Protein AF-A0A2V8SPZ2-F1 (afdb_monomer_lite)

Structure (mmCIF, N/CA/C/O backbone):
data_AF-A0A2V8SPZ2-F1
#
_entry.id   AF-A0A2V8SPZ2-F1
#
loop_
_atom_site.group_PDB
_atom_site.id
_atom_site.type_symbol
_atom_site.label_atom_id
_atom_site.label_alt_id
_atom_site.label_comp_id
_atom_site.label_asym_id
_atom_site.label_entity_id
_atom_site.label_seq_id
_atom_site.pdbx_PDB_ins_code
_atom_site.Cartn_x
_atom_site.Cartn_y
_atom_site.Cartn_z
_atom_site.occupancy
_atom_site.B_iso_or_equiv
_atom_site.auth_seq_id
_atom_site.auth_comp_id
_atom_site.auth_asym_id
_atom_site.auth_atom_id
_atom_site.pdbx_PDB_model_num
ATOM 1 N N . MET A 1 1 ? 10.319 -11.225 -5.811 1.00 82.44 1 MET A N 1
ATOM 2 C CA . MET A 1 1 ? 9.976 -11.449 -7.228 1.00 82.44 1 MET A CA 1
ATOM 3 C C . MET A 1 1 ? 10.419 -12.858 -7.554 1.00 82.44 1 MET A C 1
ATOM 5 O O . MET A 1 1 ? 11.524 -13.217 -7.164 1.00 82.44 1 MET A O 1
ATOM 9 N N . THR A 1 2 ? 9.538 -13.655 -8.138 1.00 93.31 2 THR A N 1
ATOM 10 C CA . THR A 1 2 ? 9.779 -15.057 -8.504 1.00 93.31 2 THR A CA 1
ATOM 11 C C . THR A 1 2 ? 9.330 -15.258 -9.951 1.00 93.31 2 THR A C 1
ATOM 13 O O . THR A 1 2 ? 8.903 -14.306 -10.603 1.00 93.31 2 THR A O 1
ATOM 16 N N . GLN A 1 3 ? 9.456 -16.469 -10.478 1.00 93.94 3 GLN A N 1
ATOM 17 C CA . GLN A 1 3 ? 9.028 -16.804 -11.832 1.00 93.94 3 GLN A CA 1
ATOM 18 C C . GLN A 1 3 ? 8.158 -18.058 -11.798 1.00 93.94 3 GLN A C 1
ATOM 20 O O . GLN A 1 3 ? 8.414 -18.954 -10.990 1.00 93.94 3 GLN A O 1
ATOM 25 N N . LEU A 1 4 ? 7.134 -18.093 -12.645 1.00 91.19 4 LEU A N 1
ATOM 26 C CA . LEU A 1 4 ? 6.307 -19.270 -12.890 1.00 91.19 4 LEU A CA 1
ATOM 27 C C . LEU A 1 4 ? 6.708 -19.890 -14.224 1.00 91.19 4 LEU A C 1
ATOM 29 O O . LEU A 1 4 ? 6.940 -19.173 -15.197 1.00 91.19 4 LEU A O 1
ATOM 33 N N . PHE A 1 5 ? 6.793 -21.216 -14.238 1.00 93.56 5 PHE A N 1
ATOM 34 C CA . PHE A 1 5 ? 7.070 -22.005 -15.429 1.00 93.56 5 PHE A CA 1
ATOM 35 C C . PHE A 1 5 ? 5.783 -22.682 -15.869 1.00 93.56 5 PHE A C 1
ATOM 37 O O . PHE A 1 5 ? 5.212 -23.476 -15.119 1.00 93.56 5 PHE A O 1
ATOM 44 N N . SER A 1 6 ? 5.337 -22.358 -17.072 1.00 91.81 6 SER A N 1
ATOM 45 C CA . SER A 1 6 ? 4.198 -23.018 -17.692 1.00 91.81 6 SER A CA 1
ATOM 46 C C . SER A 1 6 ? 4.618 -24.374 -18.292 1.00 91.81 6 SER A C 1
ATOM 48 O O . SER A 1 6 ? 5.802 -24.582 -18.576 1.00 91.81 6 SER A O 1
ATOM 50 N N . PRO A 1 7 ? 3.680 -25.322 -18.494 1.00 90.50 7 PRO A N 1
ATOM 51 C CA . PRO A 1 7 ? 3.985 -26.655 -19.033 1.00 90.50 7 PRO A CA 1
ATOM 52 C C . PRO A 1 7 ? 4.606 -26.656 -20.439 1.00 90.50 7 PRO A C 1
ATOM 54 O O . PRO A 1 7 ? 5.289 -27.602 -20.816 1.00 90.50 7 PRO A O 1
ATOM 57 N N . ASP A 1 8 ? 4.377 -25.595 -21.208 1.00 92.00 8 ASP A N 1
ATOM 58 C CA . ASP A 1 8 ? 4.945 -25.323 -22.532 1.00 92.00 8 ASP A CA 1
ATOM 59 C C . ASP A 1 8 ? 6.379 -24.754 -22.474 1.00 92.00 8 ASP A C 1
ATOM 61 O O . ASP A 1 8 ? 6.989 -24.501 -23.511 1.00 92.00 8 ASP A O 1
ATOM 65 N N . GLY A 1 9 ? 6.933 -24.556 -21.273 1.00 90.75 9 GLY A N 1
ATOM 66 C CA . GLY A 1 9 ? 8.262 -23.987 -21.049 1.00 90.75 9 GLY A CA 1
ATOM 67 C C . GLY A 1 9 ? 8.292 -22.457 -20.979 1.00 90.75 9 GLY A C 1
ATOM 68 O O . GLY A 1 9 ? 9.366 -21.881 -20.792 1.00 90.75 9 GLY A O 1
ATOM 69 N N . THR A 1 10 ? 7.143 -21.782 -21.086 1.00 94.00 10 THR A N 1
ATOM 70 C CA . THR A 1 10 ? 7.062 -20.319 -20.992 1.00 94.00 10 THR A CA 1
ATOM 71 C C . THR A 1 10 ? 7.360 -19.836 -19.565 1.00 94.00 10 THR A C 1
ATOM 73 O O . THR A 1 10 ? 6.827 -20.369 -18.590 1.00 94.00 10 THR A O 1
ATOM 76 N N . VAL A 1 11 ? 8.196 -18.797 -19.427 1.00 94.12 11 VAL A N 1
ATOM 77 C CA . VAL A 1 11 ? 8.578 -18.211 -18.128 1.00 94.12 11 VAL A CA 1
ATOM 78 C C . VAL A 1 11 ? 7.863 -16.882 -17.909 1.00 94.12 11 VAL A C 1
ATOM 80 O O . VAL A 1 11 ? 8.084 -15.928 -18.654 1.00 94.12 11 VAL A O 1
ATOM 83 N N . THR A 1 12 ? 7.063 -16.790 -16.844 1.00 92.88 12 THR A N 1
ATOM 84 C CA . THR A 1 12 ? 6.343 -15.559 -16.479 1.00 92.88 12 THR A CA 1
ATOM 85 C C . THR A 1 12 ? 6.895 -14.971 -15.176 1.00 92.88 12 THR A C 1
ATOM 87 O O . THR A 1 12 ? 6.846 -15.642 -14.139 1.00 92.88 12 THR A O 1
ATOM 90 N N . PRO A 1 13 ? 7.418 -13.728 -15.170 1.00 93.56 13 PRO A N 1
ATOM 91 C CA . PRO A 1 13 ? 7.864 -13.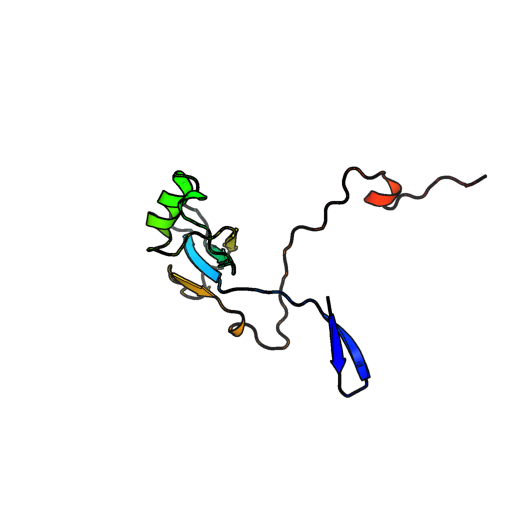073 -13.945 1.00 93.56 13 PRO A CA 1
ATOM 92 C C . PRO A 1 13 ? 6.659 -12.663 -13.094 1.00 93.56 13 PRO A C 1
ATOM 94 O O . PRO A 1 13 ? 5.752 -11.981 -13.566 1.00 93.56 13 PRO A O 1
ATOM 97 N N . VAL A 1 14 ? 6.670 -13.034 -11.815 1.00 93.75 14 VAL A N 1
ATOM 98 C CA . VAL A 1 14 ? 5.575 -12.751 -10.882 1.00 93.75 14 VAL A CA 1
ATOM 99 C C . VAL A 1 14 ? 6.067 -12.104 -9.591 1.00 93.75 14 VAL A C 1
ATOM 101 O O . VAL A 1 14 ? 7.211 -12.259 -9.144 1.00 93.75 14 VAL A O 1
ATOM 104 N N . THR A 1 15 ? 5.174 -11.353 -8.952 1.00 93.88 15 THR A N 1
ATOM 105 C CA . THR A 1 15 ? 5.416 -10.764 -7.635 1.00 93.88 15 THR A CA 1
ATOM 106 C C . THR A 1 15 ? 4.456 -11.374 -6.631 1.00 93.88 15 THR A C 1
ATOM 108 O O . THR A 1 15 ? 3.249 -11.219 -6.754 1.00 93.88 15 THR A O 1
ATOM 111 N N . VAL A 1 16 ? 5.001 -12.037 -5.611 1.00 91.44 16 VAL A N 1
ATOM 112 C CA . VAL A 1 16 ? 4.213 -12.533 -4.480 1.00 91.44 16 VAL A CA 1
ATOM 113 C C . VAL A 1 16 ? 3.845 -11.349 -3.592 1.00 91.44 16 VAL A C 1
ATOM 115 O O . VAL A 1 16 ? 4.725 -10.709 -3.008 1.00 91.44 16 VAL A O 1
ATOM 118 N N . ILE A 1 17 ? 2.551 -11.056 -3.503 1.00 90.25 17 ILE A N 1
ATOM 119 C CA . ILE A 1 17 ? 2.003 -10.015 -2.636 1.00 90.25 17 ILE A CA 1
ATOM 120 C C . ILE A 1 17 ? 1.325 -10.700 -1.456 1.00 90.25 17 ILE A C 1
ATOM 122 O O . ILE A 1 17 ? 0.384 -11.469 -1.623 1.00 90.25 17 ILE A O 1
ATOM 126 N N . LYS A 1 18 ? 1.788 -10.396 -0.244 1.00 88.00 18 LYS A N 1
ATOM 127 C CA . LYS A 1 18 ? 1.086 -10.797 0.972 1.00 88.00 18 LYS A CA 1
ATOM 128 C C . LYS A 1 18 ? -0.015 -9.781 1.267 1.00 88.00 18 LYS A C 1
ATOM 130 O O . LYS A 1 18 ? 0.271 -8.693 1.764 1.00 88.00 18 LYS A O 1
ATOM 135 N N . ALA A 1 19 ? -1.254 -10.144 0.960 1.00 82.88 19 ALA A N 1
ATOM 136 C CA . ALA A 1 19 ? -2.431 -9.314 1.178 1.00 82.88 19 ALA A CA 1
ATOM 137 C C . ALA A 1 19 ? -3.356 -9.958 2.222 1.00 82.88 19 ALA A C 1
ATOM 139 O O . ALA A 1 19 ? -4.303 -10.653 1.885 1.00 82.88 19 ALA A O 1
ATOM 140 N N . GLY A 1 20 ? -3.083 -9.722 3.505 1.00 72.75 20 GLY A N 1
ATOM 141 C CA . GLY A 1 20 ? -4.063 -9.970 4.562 1.00 72.75 20 GLY A CA 1
ATOM 142 C C . GLY A 1 20 ? -3.661 -10.955 5.667 1.00 72.75 20 GLY A C 1
ATOM 143 O O . GLY A 1 20 ? -2.559 -11.515 5.639 1.00 72.75 20 GLY A O 1
ATOM 144 N N . PRO A 1 21 ? -4.557 -11.121 6.665 1.00 86.75 21 PRO A N 1
ATOM 145 C CA . PRO A 1 21 ? -5.959 -10.671 6.638 1.00 86.75 21 PRO A CA 1
ATOM 146 C C . PRO A 1 21 ? -6.131 -9.144 6.770 1.00 86.75 21 PRO A C 1
ATOM 148 O O . PRO A 1 21 ? -5.431 -8.494 7.544 1.00 86.75 21 PRO A O 1
ATOM 151 N N . CYS A 1 22 ? -7.058 -8.559 6.006 1.00 89.44 22 CYS A N 1
ATOM 152 C CA . CYS A 1 22 ? -7.425 -7.142 6.104 1.00 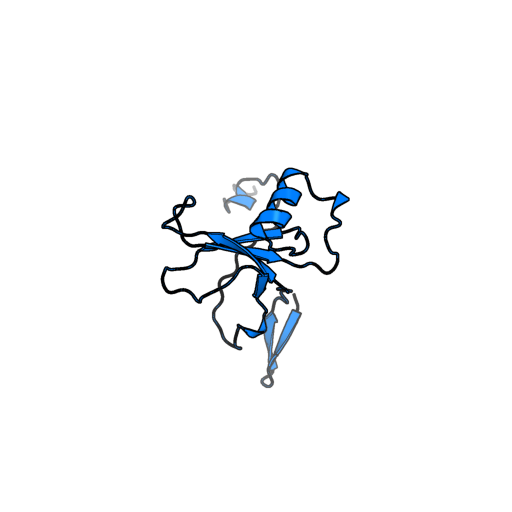89.44 22 CYS A CA 1
ATOM 153 C C . CYS A 1 22 ? -8.766 -7.020 6.834 1.00 89.44 22 CYS A C 1
ATOM 155 O O . CYS A 1 22 ? -9.704 -7.717 6.479 1.00 89.44 22 CYS A O 1
ATOM 157 N N . VAL A 1 23 ? -8.880 -6.159 7.843 1.00 89.31 23 VAL A N 1
ATOM 158 C CA . VAL A 1 23 ? -10.119 -5.987 8.624 1.00 89.31 23 VAL A CA 1
ATOM 159 C C . VAL A 1 23 ? -10.737 -4.630 8.338 1.00 89.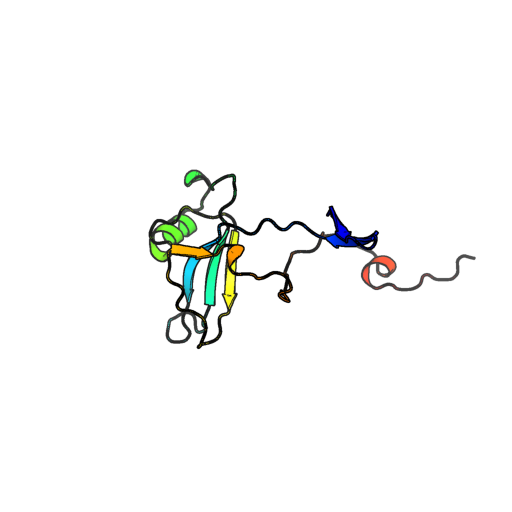31 23 VAL A C 1
ATOM 161 O O . VAL A 1 23 ? -10.026 -3.630 8.240 1.00 89.31 23 VAL A O 1
ATOM 164 N N . VAL A 1 24 ? -12.057 -4.577 8.234 1.00 89.31 24 VAL A N 1
ATOM 165 C CA . VAL A 1 24 ? -12.798 -3.329 8.060 1.00 89.31 24 VAL A CA 1
ATOM 166 C C . VAL A 1 24 ? -12.874 -2.588 9.389 1.00 89.31 24 VAL A C 1
ATOM 168 O O . VAL A 1 24 ? -13.500 -3.051 10.338 1.00 89.31 24 VAL A O 1
ATOM 171 N N . VAL A 1 25 ? -12.233 -1.424 9.459 1.00 89.06 25 VAL A N 1
ATOM 172 C CA . VAL A 1 25 ? -12.141 -0.610 10.682 1.00 89.06 25 VAL A CA 1
ATOM 173 C C . VAL A 1 25 ? -13.234 0.447 10.736 1.00 89.06 25 VAL A C 1
ATOM 175 O O . VAL A 1 25 ? -13.714 0.776 11.811 1.00 89.06 25 VAL A O 1
ATOM 178 N N . GLN A 1 26 ? -13.625 1.010 9.596 1.00 87.94 26 GLN A N 1
ATOM 179 C CA . GLN A 1 26 ? -14.665 2.032 9.538 1.00 87.94 26 GLN A CA 1
ATOM 180 C C . GLN A 1 26 ? -15.332 2.020 8.165 1.00 87.94 26 GLN A C 1
ATOM 182 O O . GLN A 1 26 ? -14.659 1.875 7.145 1.00 87.94 26 GLN A O 1
ATOM 187 N N . LYS A 1 27 ? -16.645 2.252 8.141 1.00 87.69 27 LYS A N 1
ATOM 188 C CA . LYS A 1 27 ? -17.400 2.579 6.930 1.00 87.69 27 LYS A CA 1
ATOM 189 C C . LYS A 1 27 ? -17.700 4.077 6.908 1.00 87.69 27 LYS A C 1
ATOM 191 O O . LYS A 1 27 ? -18.130 4.633 7.918 1.00 87.69 27 LYS A O 1
ATOM 196 N N . LYS A 1 28 ? -17.446 4.718 5.773 1.00 86.88 28 LYS A N 1
ATOM 197 C CA . LYS A 1 28 ? -17.805 6.110 5.488 1.00 86.88 28 LYS A CA 1
ATOM 198 C C . LYS A 1 28 ? -18.984 6.131 4.533 1.00 86.88 28 LYS A C 1
ATOM 200 O O . LYS A 1 28 ? -19.082 5.260 3.670 1.00 86.88 28 LYS A O 1
ATOM 205 N N . SER A 1 29 ? -19.863 7.109 4.719 1.00 85.62 29 SER A N 1
ATOM 206 C CA . SER A 1 29 ? -21.066 7.267 3.907 1.00 85.62 29 SER A CA 1
ATOM 207 C C . SER A 1 29 ? -21.190 8.683 3.360 1.00 85.62 29 SER A C 1
ATOM 209 O O . SER A 1 29 ? -20.960 9.660 4.083 1.00 85.62 29 SER A O 1
ATOM 211 N N . ALA A 1 30 ? -21.635 8.784 2.107 1.00 81.81 30 ALA A N 1
ATOM 212 C CA . ALA A 1 30 ? -21.921 10.042 1.429 1.00 81.81 30 ALA A CA 1
ATOM 213 C C . ALA A 1 30 ? -23.040 10.854 2.098 1.00 81.81 30 ALA A C 1
ATOM 215 O O . ALA A 1 30 ? -22.953 12.078 2.148 1.00 81.81 30 ALA A O 1
ATOM 216 N N . ALA A 1 31 ? -24.051 10.191 2.669 1.00 78.75 31 ALA A N 1
ATOM 217 C CA . ALA A 1 31 ? -25.153 10.850 3.377 1.00 78.75 31 ALA A CA 1
ATOM 218 C C . ALA A 1 31 ? -24.761 11.365 4.777 1.00 78.75 31 ALA A C 1
ATOM 220 O O . ALA A 1 31 ? -25.531 12.075 5.423 1.00 78.75 31 ALA A O 1
ATOM 221 N N . GLY A 1 32 ? -23.587 10.965 5.273 1.00 78.12 32 GLY A N 1
ATOM 222 C CA . GLY A 1 32 ? -23.093 11.309 6.598 1.00 78.12 32 GLY A CA 1
ATOM 223 C C . GLY A 1 32 ? -22.148 12.509 6.611 1.00 78.12 32 GLY A C 1
ATOM 224 O O . GLY A 1 32 ? -22.151 13.375 5.741 1.00 78.12 32 GLY A O 1
ATOM 225 N N . ARG A 1 33 ? -21.290 12.545 7.635 1.00 81.88 33 ARG A N 1
ATOM 226 C CA . ARG A 1 33 ? -20.311 13.621 7.857 1.00 81.88 33 ARG A CA 1
ATOM 227 C C . ARG A 1 33 ? -19.119 13.578 6.890 1.00 81.88 33 ARG A C 1
ATOM 229 O O . ARG A 1 33 ? -18.423 14.579 6.754 1.00 81.88 33 ARG A O 1
ATOM 236 N N . ASP A 1 34 ? -18.859 12.429 6.268 1.00 84.00 34 ASP A N 1
ATOM 237 C CA . ASP A 1 34 ? -17.674 12.197 5.435 1.00 84.00 34 ASP A CA 1
ATOM 238 C C . ASP A 1 34 ? -17.833 12.715 3.995 1.00 84.00 34 ASP A C 1
ATOM 240 O O . ASP A 1 34 ? -16.843 13.115 3.385 1.00 84.00 34 ASP A O 1
ATOM 244 N N . GLY A 1 35 ? -19.059 12.742 3.458 1.00 85.38 35 GLY A N 1
ATOM 245 C CA . GLY A 1 35 ? -19.363 13.280 2.125 1.00 85.38 35 GLY A CA 1
ATOM 246 C C . GLY A 1 35 ? -18.953 12.389 0.944 1.00 85.38 35 GLY A C 1
ATOM 247 O O . GLY A 1 35 ? -18.987 12.844 -0.196 1.00 85.38 35 GLY A O 1
ATOM 248 N N . TYR A 1 36 ? -18.553 11.138 1.195 1.00 88.25 36 TYR A N 1
ATOM 249 C CA . TYR A 1 36 ? -18.309 10.112 0.175 1.00 88.25 36 TYR A CA 1
ATOM 250 C C . TYR A 1 36 ? -18.419 8.701 0.763 1.00 88.25 36 TYR A C 1
ATOM 252 O O . TYR A 1 36 ? -18.257 8.503 1.971 1.00 88.25 36 TYR A O 1
ATOM 260 N N . ASP A 1 37 ? -18.642 7.720 -0.111 1.00 87.81 37 ASP A N 1
ATOM 261 C CA . ASP A 1 37 ? -18.695 6.307 0.252 1.00 87.81 37 ASP A CA 1
ATOM 262 C C . ASP A 1 37 ? -17.301 5.671 0.159 1.00 87.81 37 ASP A C 1
ATOM 264 O O . ASP A 1 37 ? -16.607 5.720 -0.863 1.00 87.81 37 ASP A O 1
ATOM 268 N N . ALA A 1 38 ? -16.846 5.111 1.278 1.00 89.00 38 ALA A N 1
ATOM 269 C CA . ALA A 1 38 ? -15.562 4.430 1.355 1.00 89.00 38 ALA A CA 1
ATOM 270 C C . ALA A 1 38 ? -15.516 3.445 2.519 1.00 89.00 38 ALA A C 1
ATOM 272 O O . ALA A 1 38 ? -16.189 3.603 3.538 1.00 89.00 38 ALA A O 1
ATOM 273 N N . VAL A 1 39 ? -14.634 2.462 2.393 1.00 89.69 39 VAL A N 1
ATOM 274 C CA . VAL A 1 39 ? -14.324 1.504 3.449 1.00 89.69 39 VAL A CA 1
ATOM 275 C C . VAL A 1 39 ? -12.873 1.696 3.869 1.00 89.69 39 VAL A C 1
ATOM 277 O O . VAL A 1 39 ? -11.958 1.689 3.044 1.00 89.69 39 VAL A O 1
ATOM 280 N N . GLN A 1 40 ? -12.653 1.887 5.167 1.00 90.00 40 GLN A N 1
ATOM 281 C CA . GLN A 1 40 ? -11.323 1.923 5.756 1.00 90.00 40 GLN A CA 1
ATOM 282 C C . GLN A 1 40 ? -10.917 0.509 6.169 1.00 90.00 40 GLN A C 1
ATOM 284 O O . GLN A 1 40 ? -11.510 -0.085 7.069 1.00 90.00 40 GLN A O 1
ATOM 289 N N . LEU A 1 41 ? -9.872 -0.004 5.532 1.00 90.25 41 LEU A N 1
ATOM 290 C CA . LEU A 1 41 ? -9.278 -1.301 5.811 1.00 90.25 41 LEU A CA 1
ATOM 291 C C . LEU A 1 41 ? -8.004 -1.147 6.640 1.00 90.25 41 LEU A C 1
ATOM 293 O O . LEU A 1 41 ? -7.161 -0.283 6.382 1.00 90.25 41 LEU A O 1
ATOM 297 N N . GLY A 1 42 ? -7.853 -2.029 7.619 1.00 89.81 42 GLY A N 1
ATOM 298 C CA . GLY A 1 42 ? -6.643 -2.231 8.393 1.00 89.81 42 GLY A CA 1
ATOM 299 C C . GLY A 1 42 ? -5.942 -3.519 7.983 1.00 89.81 42 GLY A C 1
ATOM 300 O O . GLY A 1 42 ? -6.540 -4.589 8.045 1.00 89.81 42 GLY A O 1
ATOM 301 N N . LEU A 1 43 ? -4.664 -3.440 7.617 1.00 89.19 43 LEU A N 1
ATOM 302 C CA . LEU A 1 43 ? -3.857 -4.639 7.374 1.00 89.19 43 LEU A CA 1
ATOM 303 C C . LEU A 1 43 ? -3.429 -5.255 8.711 1.00 89.19 43 LEU A C 1
ATOM 305 O O . LEU A 1 43 ? -2.750 -4.597 9.509 1.00 89.19 43 LEU A O 1
ATOM 309 N N . VAL A 1 44 ? -3.781 -6.520 8.936 1.00 84.50 44 VAL A N 1
ATOM 310 C CA . VAL A 1 44 ? -3.266 -7.297 10.065 1.00 84.50 44 VAL A CA 1
ATOM 311 C C . VAL A 1 44 ? -1.913 -7.866 9.669 1.00 84.50 44 VAL A C 1
ATOM 313 O O . VAL A 1 44 ? -1.796 -8.724 8.798 1.00 84.50 44 VAL A O 1
ATOM 316 N N . GLU A 1 45 ? -0.870 -7.349 10.303 1.00 80.94 45 GLU A N 1
ATOM 317 C CA . GLU A 1 45 ? 0.495 -7.815 10.090 1.00 80.94 45 GLU A CA 1
ATOM 318 C C . GLU A 1 45 ? 0.830 -8.981 11.027 1.00 80.94 45 GLU A C 1
ATOM 320 O O . GLU A 1 45 ? 0.290 -9.075 12.129 1.00 80.94 45 GLU A O 1
ATOM 325 N N . ASP A 1 46 ? 1.801 -9.814 10.635 1.00 77.12 46 ASP A N 1
ATOM 326 C CA . ASP A 1 46 ? 2.282 -10.947 11.451 1.00 77.12 46 ASP A CA 1
ATOM 327 C C . ASP A 1 46 ? 2.743 -10.521 12.845 1.00 77.12 46 ASP A C 1
ATOM 329 O O . ASP A 1 46 ? 2.649 -11.269 13.817 1.00 77.12 46 ASP A O 1
ATOM 333 N N . ARG A 1 47 ? 3.271 -9.296 12.938 1.00 76.31 47 ARG A N 1
ATOM 334 C CA . ARG A 1 47 ? 3.614 -8.663 14.203 1.00 76.31 47 ARG A CA 1
ATOM 335 C C . ARG A 1 47 ? 2.495 -7.692 14.583 1.00 76.31 47 ARG A C 1
ATOM 337 O O . ARG A 1 47 ? 2.539 -6.543 14.138 1.00 76.31 47 ARG A O 1
ATOM 344 N N . PRO A 1 48 ? 1.537 -8.101 15.432 1.00 72.56 48 PRO A N 1
ATOM 345 C CA . PRO A 1 48 ? 0.443 -7.230 15.825 1.00 72.56 48 PRO A CA 1
ATOM 346 C C . PRO A 1 48 ? 0.968 -5.982 16.537 1.00 72.56 48 PRO A C 1
ATOM 348 O O . PRO A 1 48 ? 1.944 -6.025 17.304 1.00 72.56 48 PRO A O 1
ATOM 351 N N . VAL A 1 49 ? 0.312 -4.848 16.289 1.00 79.44 49 VAL A N 1
ATOM 352 C CA . VAL A 1 49 ? 0.673 -3.591 16.938 1.00 79.44 49 VAL A CA 1
ATOM 353 C C . VAL A 1 49 ? 0.301 -3.684 18.409 1.00 79.44 49 VAL A C 1
ATOM 355 O O . VAL A 1 49 ? -0.849 -3.903 18.780 1.00 79.44 49 VAL A O 1
ATOM 358 N N . LYS A 1 50 ? 1.291 -3.501 19.283 1.00 80.50 50 LYS A N 1
ATOM 359 C CA . LYS A 1 50 ? 1.040 -3.470 20.725 1.00 80.50 50 LYS A CA 1
ATOM 360 C C . LYS A 1 50 ? 0.292 -2.175 21.076 1.00 80.50 50 LYS A C 1
ATOM 362 O O . LYS A 1 50 ? 0.749 -1.114 20.650 1.00 80.50 50 LYS A O 1
ATOM 367 N N . PRO A 1 51 ? -0.747 -2.201 21.931 1.00 77.38 51 PRO A N 1
ATOM 368 C CA . PRO A 1 51 ? -1.520 -1.006 22.304 1.00 77.38 51 PRO A CA 1
ATOM 369 C C . PRO A 1 51 ? -0.684 0.160 22.856 1.00 77.38 51 PRO A C 1
ATOM 371 O O . PRO A 1 51 ? -1.040 1.328 22.699 1.00 77.38 51 PRO A O 1
ATOM 374 N N . LYS A 1 52 ? 0.462 -0.148 23.480 1.00 82.38 52 LYS A N 1
ATOM 375 C CA . LYS A 1 52 ? 1.420 0.846 23.989 1.00 82.38 52 LYS A CA 1
ATOM 376 C C . LYS A 1 52 ? 2.150 1.639 22.898 1.00 82.38 52 LYS A C 1
ATOM 378 O O . LYS A 1 52 ? 2.620 2.734 23.170 1.00 82.38 52 LYS A O 1
ATOM 383 N N . ASN A 1 53 ? 2.237 1.095 21.685 1.00 85.12 53 ASN A N 1
ATOM 384 C CA . ASN A 1 53 ? 2.875 1.744 20.539 1.00 85.12 53 ASN A CA 1
ATOM 385 C C . ASN A 1 53 ? 1.872 2.571 19.716 1.00 85.12 53 ASN A C 1
ATOM 387 O O . ASN A 1 53 ? 2.257 3.197 18.733 1.00 85.12 53 ASN A O 1
ATOM 391 N N . VAL A 1 54 ? 0.590 2.552 20.092 1.00 85.75 54 VAL A N 1
ATOM 392 C CA . VAL A 1 54 ? -0.471 3.316 19.435 1.00 85.75 54 VAL A CA 1
ATOM 393 C C . VAL A 1 54 ? -0.635 4.647 20.157 1.00 85.75 54 VAL A C 1
ATOM 395 O O . VAL A 1 54 ? -0.722 4.692 21.388 1.00 85.75 54 VAL A O 1
ATOM 398 N N . THR A 1 55 ? -0.700 5.738 19.397 1.00 88.75 55 THR A N 1
ATOM 399 C CA . THR A 1 55 ? -0.962 7.070 19.949 1.00 88.75 55 THR A CA 1
ATOM 400 C C . THR A 1 55 ? -2.362 7.133 20.568 1.00 88.75 55 THR A C 1
ATOM 402 O O . THR A 1 55 ? -3.288 6.443 20.138 1.00 88.75 55 THR A O 1
ATOM 405 N N . LYS A 1 56 ? -2.546 7.982 21.585 1.00 87.44 56 LYS A N 1
ATOM 406 C CA . LYS A 1 56 ? -3.821 8.095 22.314 1.00 87.44 56 LYS A CA 1
ATOM 407 C C . LYS A 1 56 ? -5.042 8.361 21.403 1.00 87.44 56 LYS A C 1
ATOM 409 O O . LYS A 1 56 ? -6.052 7.691 21.610 1.00 87.44 56 LYS A O 1
ATOM 414 N N . PRO A 1 57 ? -4.979 9.243 20.381 1.00 88.81 57 PRO A N 1
ATOM 415 C CA . PRO A 1 57 ? -6.110 9.459 19.473 1.00 88.81 57 PRO A CA 1
ATOM 416 C C . PRO A 1 57 ? -6.465 8.219 18.647 1.00 88.81 57 PRO A C 1
ATOM 418 O O . PRO A 1 57 ? -7.638 7.902 18.492 1.00 88.81 57 PRO A O 1
ATOM 421 N N . MET A 1 58 ? -5.461 7.486 18.157 1.00 86.44 58 MET A N 1
ATOM 422 C CA . MET A 1 58 ? -5.678 6.266 17.374 1.00 86.44 58 MET A CA 1
ATOM 423 C C . MET A 1 58 ? -6.238 5.132 18.213 1.00 86.44 58 MET A C 1
ATOM 425 O O . MET A 1 58 ? -7.084 4.389 17.735 1.00 86.44 58 MET A O 1
ATOM 429 N N . ARG A 1 59 ? -5.855 5.043 19.486 1.00 84.25 59 ARG A N 1
ATOM 430 C CA . ARG A 1 59 ? -6.492 4.105 20.410 1.00 84.25 59 ARG A CA 1
ATOM 431 C C . ARG A 1 59 ? -7.991 4.383 20.542 1.00 84.25 59 ARG A C 1
ATOM 433 O O . ARG A 1 59 ? -8.783 3.475 20.336 1.00 84.25 59 ARG A O 1
ATOM 440 N N . GLY A 1 60 ? -8.364 5.641 20.783 1.00 85.06 60 GLY A N 1
ATOM 441 C CA . GLY A 1 60 ? -9.772 6.039 20.852 1.00 85.06 60 GLY A CA 1
ATOM 442 C C . GLY A 1 60 ? -10.523 5.851 19.528 1.00 85.06 60 GLY A C 1
ATOM 443 O O . GLY A 1 60 ? -11.720 5.583 19.545 1.00 85.06 60 GLY A O 1
ATOM 444 N N . HIS A 1 61 ? -9.835 5.961 18.386 1.00 86.56 61 HIS A N 1
ATOM 445 C CA . HIS A 1 61 ? -10.391 5.596 17.080 1.00 86.56 61 HIS A CA 1
ATOM 446 C C . HIS A 1 61 ? -10.737 4.109 17.038 1.00 86.56 61 HIS A C 1
ATOM 448 O O . HIS A 1 61 ? -11.906 3.780 16.907 1.00 86.56 61 HIS A O 1
ATOM 454 N N . PHE A 1 62 ? -9.766 3.218 17.255 1.00 84.38 62 PHE A N 1
ATOM 455 C CA . PHE A 1 62 ? -9.995 1.767 17.218 1.00 84.38 62 PHE A CA 1
ATOM 456 C C . PHE A 1 62 ? -11.030 1.280 18.246 1.00 84.38 62 PHE A C 1
ATOM 458 O O . PHE A 1 62 ? -11.788 0.360 17.948 1.00 84.38 62 PHE A O 1
ATOM 465 N N . GLU A 1 63 ? -11.106 1.909 19.423 1.00 81.06 63 GLU A N 1
ATOM 466 C CA . GLU A 1 63 ? -12.134 1.621 20.435 1.00 81.06 63 GLU A CA 1
ATOM 467 C C . GLU A 1 63 ? -13.550 1.995 19.963 1.00 81.06 63 GLU A C 1
ATOM 469 O O . GLU A 1 63 ? -14.501 1.284 20.274 1.00 81.06 63 GLU A O 1
ATOM 474 N N . LYS A 1 64 ? -13.702 3.092 19.207 1.00 79.31 64 LYS A N 1
ATOM 475 C CA . LYS A 1 64 ? -15.007 3.589 18.739 1.00 79.31 64 LYS A CA 1
ATOM 476 C C . LYS A 1 64 ? -15.446 2.988 17.410 1.00 79.31 64 LYS A C 1
ATOM 478 O O . LYS A 1 64 ? -16.598 2.596 17.274 1.00 79.31 64 LYS A O 1
ATOM 483 N N . THR A 1 65 ? -14.564 2.998 16.415 1.00 72.25 65 THR A N 1
ATOM 484 C CA . THR A 1 65 ? -14.882 2.609 15.036 1.00 72.25 65 THR A CA 1
ATOM 485 C C . THR A 1 65 ? -14.566 1.150 14.783 1.00 72.25 65 THR A C 1
ATOM 487 O O . THR A 1 65 ? -15.348 0.486 14.130 1.00 72.25 65 THR A O 1
ATOM 490 N N . GLY A 1 66 ? -13.491 0.616 15.363 1.00 62.19 66 GLY A N 1
ATOM 491 C CA . GLY A 1 66 ? -13.043 -0.748 15.100 1.00 62.19 66 GLY A CA 1
ATOM 492 C C . GLY A 1 66 ? -13.850 -1.851 15.789 1.00 62.19 66 GLY A C 1
ATOM 493 O O . GLY A 1 66 ? -13.481 -3.006 15.629 1.00 62.19 66 GLY A O 1
ATOM 494 N N . ALA A 1 67 ? -14.885 -1.553 16.583 1.00 62.91 67 ALA A N 1
ATOM 495 C CA . ALA A 1 67 ? -15.680 -2.553 17.318 1.00 62.91 67 ALA A CA 1
ATOM 496 C C . ALA A 1 67 ? -14.837 -3.578 18.126 1.00 62.91 67 ALA A C 1
ATOM 498 O O . ALA A 1 67 ? -15.200 -4.745 18.247 1.00 62.91 67 ALA A O 1
ATOM 499 N N . GLY A 1 68 ? -13.681 -3.161 18.660 1.00 63.41 68 GLY A N 1
ATOM 500 C CA . GLY A 1 68 ? -12.742 -4.054 19.360 1.00 63.41 68 GLY A CA 1
ATOM 501 C C . GLY A 1 68 ? -11.701 -4.739 18.462 1.00 63.41 68 GLY A C 1
ATOM 502 O O . GLY A 1 68 ? -10.943 -5.586 18.937 1.00 63.41 68 GLY A O 1
ATOM 503 N N . THR A 1 69 ? -11.617 -4.361 17.185 1.00 69.44 69 THR A N 1
ATOM 504 C CA . THR A 1 69 ? -10.572 -4.813 16.257 1.00 69.44 69 THR A CA 1
ATOM 505 C C . THR A 1 69 ? -9.189 -4.419 16.789 1.00 69.44 69 THR A C 1
ATOM 507 O O . THR A 1 69 ? -8.992 -3.270 17.205 1.00 69.44 69 THR A O 1
ATOM 510 N N . PRO A 1 70 ? -8.202 -5.337 16.775 1.00 72.56 70 PRO A N 1
ATOM 511 C CA . PRO A 1 70 ? -6.847 -5.021 17.202 1.00 72.56 70 PRO A CA 1
ATOM 512 C C . PRO A 1 70 ? -6.263 -3.877 16.360 1.00 72.56 70 PRO A C 1
ATOM 514 O O . PRO A 1 70 ? -6.473 -3.834 15.146 1.00 72.56 70 PRO A O 1
ATOM 517 N N . PRO A 1 71 ? -5.499 -2.957 16.974 1.00 80.44 71 PRO A N 1
ATOM 518 C CA . PRO A 1 71 ? -4.929 -1.832 16.253 1.00 80.44 71 PRO A CA 1
ATOM 519 C C . PRO A 1 71 ? -4.018 -2.323 15.127 1.00 80.44 71 PRO A C 1
ATOM 521 O O . PRO A 1 71 ? -3.118 -3.141 15.333 1.00 80.44 71 PRO A O 1
ATOM 524 N N . THR A 1 72 ? -4.238 -1.790 13.932 1.00 84.50 72 THR A N 1
ATOM 525 C CA . THR A 1 72 ? -3.433 -2.079 12.745 1.00 84.50 72 THR A CA 1
ATOM 526 C C . THR A 1 72 ? -2.453 -0.942 12.481 1.00 84.50 72 THR A C 1
ATOM 528 O O . THR A 1 72 ? -2.705 0.222 12.800 1.00 84.50 72 THR A O 1
ATOM 531 N N . ARG A 1 73 ? -1.285 -1.266 11.912 1.00 84.50 73 ARG A N 1
ATOM 532 C CA . ARG A 1 73 ? -0.258 -0.257 11.593 1.00 84.50 73 ARG A CA 1
ATOM 533 C C . ARG A 1 73 ? -0.595 0.512 10.324 1.00 84.50 73 ARG A C 1
ATOM 535 O O . ARG A 1 73 ? -0.272 1.691 10.204 1.00 84.50 73 ARG A O 1
ATOM 542 N N . VAL A 1 74 ? -1.194 -0.184 9.364 1.00 88.00 74 VAL A N 1
ATOM 543 C CA . VAL A 1 74 ? -1.538 0.356 8.055 1.00 88.00 74 VAL A CA 1
ATOM 544 C C . VAL A 1 74 ? -3.051 0.445 7.970 1.00 88.00 74 VAL A C 1
ATOM 546 O O . VAL A 1 74 ? -3.734 -0.575 8.027 1.00 88.00 74 VAL A O 1
ATOM 549 N N . LEU A 1 75 ? -3.539 1.673 7.821 1.00 90.31 75 LEU A N 1
ATOM 550 C CA . LEU A 1 75 ? -4.922 1.985 7.492 1.00 90.31 75 LEU A CA 1
ATOM 551 C C . LEU A 1 75 ? -4.959 2.574 6.087 1.00 90.31 75 LEU A C 1
ATOM 553 O O . LEU A 1 75 ? -4.185 3.485 5.765 1.00 90.31 75 LEU A O 1
ATOM 557 N N . LYS A 1 76 ? -5.842 2.047 5.246 1.00 91.25 76 LYS A N 1
ATOM 558 C CA . LYS A 1 76 ? -6.080 2.550 3.896 1.00 91.25 76 LYS A CA 1
ATOM 559 C C . LYS A 1 76 ? -7.563 2.595 3.607 1.00 91.25 76 LYS A C 1
ATOM 561 O O . LYS A 1 76 ? -8.308 1.720 4.019 1.00 91.25 76 LYS A O 1
ATOM 566 N N . GLU A 1 77 ? -7.967 3.639 2.905 1.00 91.25 77 GLU A N 1
ATOM 567 C CA . GLU A 1 77 ? -9.345 3.826 2.481 1.00 91.25 77 GLU A CA 1
ATOM 568 C C . GLU A 1 77 ? -9.464 3.431 1.020 1.00 91.25 77 GLU A C 1
ATOM 570 O O . GLU A 1 77 ? -8.640 3.832 0.195 1.00 91.25 77 GLU A O 1
ATOM 575 N N . ILE A 1 78 ? -10.486 2.639 0.732 1.00 89.38 78 ILE A N 1
ATOM 576 C CA . ILE A 1 78 ? -10.878 2.262 -0.616 1.00 89.38 78 ILE A CA 1
ATOM 577 C C . ILE A 1 78 ? -12.238 2.898 -0.852 1.00 89.38 78 ILE A C 1
ATOM 579 O O . ILE A 1 78 ? -13.160 2.713 -0.055 1.00 89.38 78 ILE A O 1
ATOM 583 N N . ARG A 1 79 ? -12.336 3.702 -1.909 1.00 88.69 79 ARG A N 1
ATOM 584 C CA . ARG A 1 79 ? -13.616 4.271 -2.329 1.00 88.69 79 ARG A CA 1
ATOM 585 C C . ARG A 1 79 ? -14.465 3.162 -2.919 1.00 88.69 79 ARG A C 1
ATOM 587 O O . ARG A 1 79 ? -13.948 2.328 -3.655 1.00 88.69 79 ARG A O 1
ATOM 594 N N . VAL A 1 80 ? -15.736 3.165 -2.559 1.00 83.44 80 VAL A N 1
ATOM 595 C CA . VAL A 1 80 ? -16.687 2.155 -3.003 1.00 83.44 80 VAL A CA 1
ATOM 596 C C . VAL A 1 80 ? -17.837 2.893 -3.665 1.00 83.44 80 VAL A C 1
ATOM 598 O O . VAL A 1 80 ? -18.319 3.881 -3.118 1.00 83.44 80 VAL A O 1
ATOM 601 N N . ASP A 1 81 ? -18.247 2.446 -4.847 1.00 75.62 81 ASP A N 1
ATOM 602 C CA . ASP A 1 81 ? -19.408 3.020 -5.522 1.00 75.62 81 ASP A CA 1
ATOM 603 C C . ASP A 1 81 ? -20.698 2.676 -4.760 1.00 75.62 81 ASP A C 1
ATOM 605 O O . ASP A 1 81 ? -20.747 1.697 -4.016 1.00 75.62 81 ASP A O 1
ATOM 609 N N . ALA A 1 82 ? -21.764 3.457 -4.956 1.00 58.00 82 ALA A N 1
ATOM 610 C CA . ALA A 1 82 ? -23.014 3.356 -4.187 1.00 58.00 82 ALA A CA 1
ATOM 611 C C . ALA A 1 82 ? -23.718 1.975 -4.245 1.00 58.00 82 ALA A C 1
ATOM 613 O O . ALA A 1 82 ? -24.558 1.688 -3.399 1.00 58.00 82 ALA A O 1
ATOM 614 N N . ASN A 1 83 ? -23.355 1.114 -5.205 1.00 54.44 83 ASN A N 1
ATOM 615 C CA . ASN A 1 83 ? -23.840 -0.269 -5.339 1.00 54.44 83 ASN A CA 1
ATOM 616 C C . ASN A 1 83 ? -22.883 -1.322 -4.747 1.00 54.44 83 ASN A C 1
ATOM 618 O O . ASN A 1 83 ? -23.092 -2.522 -4.930 1.00 54.44 83 ASN A O 1
ATOM 622 N N . GLY A 1 84 ? -21.790 -0.901 -4.113 1.00 56.41 84 GLY A N 1
ATOM 623 C CA . GLY A 1 84 ? -20.778 -1.810 -3.599 1.00 56.41 84 GLY A CA 1
ATOM 624 C C . GLY A 1 84 ? -21.282 -2.633 -2.420 1.00 56.41 84 GLY A C 1
ATOM 625 O O . GLY A 1 84 ? -22.061 -2.152 -1.598 1.00 56.41 84 GLY A O 1
ATOM 626 N N . ALA A 1 85 ? -20.815 -3.883 -2.376 1.00 58.62 85 ALA A N 1
ATOM 627 C CA . ALA A 1 85 ? -21.188 -4.915 -1.417 1.00 58.62 85 ALA A CA 1
ATOM 628 C C . ALA A 1 85 ? -21.386 -4.381 0.013 1.00 58.62 85 ALA A C 1
ATOM 630 O O . ALA A 1 85 ? -20.629 -3.531 0.492 1.00 58.62 85 ALA A O 1
ATOM 631 N N . GLU A 1 86 ? -22.395 -4.908 0.709 1.00 66.88 86 GLU A N 1
ATOM 632 C CA . GLU A 1 86 ? -22.669 -4.610 2.115 1.00 66.88 86 GLU A CA 1
ATOM 633 C C . GLU A 1 86 ? -21.529 -5.116 3.005 1.00 66.88 86 GLU A C 1
ATOM 635 O O . GLU A 1 86 ? -21.578 -6.199 3.576 1.00 66.88 86 GLU A O 1
ATOM 640 N N . VAL A 1 87 ? -20.470 -4.319 3.107 1.00 76.50 87 VAL A N 1
ATOM 641 C CA . VAL A 1 87 ? -19.360 -4.585 4.014 1.00 76.50 87 VAL A CA 1
ATOM 642 C C . VAL A 1 87 ? -19.675 -3.951 5.363 1.00 76.50 87 VAL A C 1
ATOM 644 O O . VAL A 1 87 ? -19.983 -2.751 5.441 1.00 76.50 87 VAL A O 1
ATOM 647 N N . ASN A 1 88 ? -19.589 -4.757 6.418 1.00 82.62 88 ASN A N 1
ATOM 648 C CA . ASN A 1 88 ? -19.776 -4.339 7.796 1.00 82.62 88 ASN A CA 1
ATOM 649 C C . ASN A 1 88 ? -18.432 -4.101 8.486 1.00 82.62 88 ASN A C 1
ATOM 651 O O . ASN A 1 88 ? -17.371 -4.586 8.090 1.00 82.62 88 ASN A O 1
ATOM 655 N N . VAL A 1 89 ? -18.475 -3.305 9.550 1.00 84.69 89 VAL A N 1
ATOM 656 C CA . VAL A 1 89 ? -17.313 -3.086 10.412 1.00 84.69 89 VAL A CA 1
ATOM 657 C C . VAL A 1 89 ? -16.957 -4.393 11.122 1.00 84.69 89 VAL A C 1
ATOM 659 O O . VAL A 1 89 ? -17.825 -5.035 11.705 1.00 84.69 89 VAL A O 1
ATOM 662 N N . GLY A 1 90 ? -15.676 -4.761 11.100 1.00 83.06 90 GLY A N 1
ATOM 663 C CA . GLY A 1 90 ? -15.163 -6.015 11.655 1.00 83.06 90 GLY A CA 1
ATOM 664 C C . GLY A 1 90 ? -15.034 -7.152 10.638 1.00 83.06 90 GLY A C 1
ATOM 665 O O . GLY A 1 90 ? -14.363 -8.145 10.935 1.00 83.06 90 GLY A O 1
ATOM 666 N N . ASP A 1 91 ? -15.589 -6.999 9.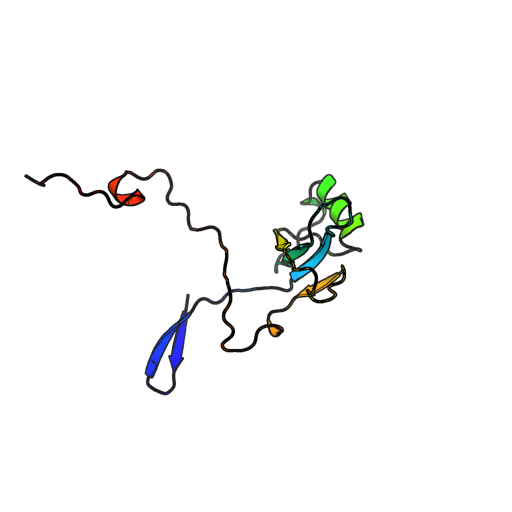433 1.00 85.81 91 ASP A N 1
ATOM 667 C CA . ASP A 1 91 ? -15.465 -8.009 8.383 1.00 85.81 91 ASP A CA 1
ATOM 668 C C . ASP A 1 91 ? -14.010 -8.173 7.932 1.00 85.81 91 ASP A C 1
ATOM 670 O O . ASP A 1 91 ? -13.213 -7.225 7.914 1.00 85.81 91 ASP A O 1
ATOM 674 N N . LYS A 1 92 ? -13.661 -9.408 7.559 1.00 86.62 92 LYS A N 1
ATOM 675 C CA . LYS A 1 92 ? -12.334 -9.766 7.054 1.00 86.62 92 LYS A CA 1
ATOM 676 C C . LYS A 1 92 ? -12.357 -9.850 5.533 1.00 86.62 92 LYS A C 1
ATOM 678 O O . LYS A 1 92 ? -13.086 -10.649 4.959 1.00 86.62 92 LYS A O 1
ATOM 683 N N . VAL A 1 93 ? -11.489 -9.073 4.901 1.00 87.62 93 VAL A N 1
ATOM 684 C CA . VAL A 1 93 ? -11.177 -9.133 3.475 1.00 87.62 93 VAL A CA 1
ATOM 685 C C . VAL A 1 93 ? -9.949 -10.026 3.288 1.00 87.62 93 VAL A C 1
ATOM 687 O O . VAL A 1 93 ? -8.885 -9.774 3.870 1.00 87.62 93 VAL A O 1
ATOM 690 N N . LEU A 1 94 ? -10.122 -11.094 2.511 1.00 87.94 94 LEU A N 1
ATOM 691 C CA . LEU A 1 94 ? -9.127 -12.137 2.244 1.00 87.94 94 LEU A CA 1
ATOM 692 C C . LEU A 1 94 ? -8.812 -12.207 0.745 1.00 87.94 94 LEU A C 1
ATOM 694 O O . LEU A 1 94 ? -9.577 -11.706 -0.076 1.00 87.94 94 LEU A O 1
ATOM 698 N N . VAL A 1 95 ? -7.689 -12.844 0.403 1.00 87.88 95 VAL A N 1
ATOM 699 C CA . VAL A 1 95 ? -7.244 -13.027 -0.993 1.00 87.88 95 VAL A CA 1
ATOM 700 C C . VAL A 1 95 ? -8.200 -13.922 -1.783 1.00 87.88 95 VAL A C 1
ATOM 702 O O . VAL A 1 95 ? -8.310 -13.766 -2.990 1.00 87.88 95 VAL A O 1
ATOM 705 N N . ASP A 1 96 ? -8.951 -14.783 -1.097 1.00 86.56 96 ASP A N 1
ATOM 706 C CA . ASP A 1 96 ? -9.895 -15.739 -1.691 1.00 86.56 96 ASP A CA 1
ATOM 707 C C . ASP A 1 96 ? -11.055 -15.072 -2.460 1.00 86.56 96 ASP A C 1
ATOM 709 O O . ASP A 1 96 ? -11.836 -15.752 -3.116 1.00 86.56 96 ASP A O 1
ATOM 713 N N . GLN A 1 97 ? -11.191 -13.745 -2.367 1.00 86.00 97 GLN A N 1
ATOM 714 C CA . GLN A 1 97 ? -12.154 -12.968 -3.153 1.00 86.00 97 GLN A CA 1
ATOM 715 C C . GLN A 1 97 ? -11.720 -12.773 -4.611 1.00 86.00 97 GLN A C 1
ATOM 717 O O . GLN A 1 97 ? -12.555 -12.410 -5.435 1.00 86.00 97 GLN A O 1
ATOM 722 N N . PHE A 1 98 ? -10.440 -12.984 -4.923 1.00 88.19 98 PHE A N 1
ATOM 723 C CA . PHE A 1 98 ? -9.912 -12.894 -6.281 1.00 88.19 98 PHE A CA 1
ATOM 724 C C . PHE A 1 98 ? -9.891 -14.274 -6.932 1.00 88.19 98 PHE A C 1
ATOM 726 O O . PHE A 1 98 ? -9.439 -15.249 -6.327 1.00 88.19 98 PHE A O 1
ATOM 733 N N . ALA A 1 99 ? -10.333 -14.342 -8.183 1.00 90.25 99 ALA A N 1
ATOM 734 C CA . ALA A 1 99 ? -10.187 -15.518 -9.021 1.00 90.25 99 ALA A CA 1
ATOM 735 C C . ALA A 1 99 ? -8.881 -15.455 -9.827 1.00 90.25 99 ALA A C 1
ATOM 737 O O . ALA A 1 99 ? -8.316 -14.391 -10.100 1.00 90.25 99 ALA A O 1
ATOM 738 N N . GLU A 1 100 ? -8.385 -16.623 -10.234 1.00 88.19 100 GLU A N 1
ATOM 739 C CA . GLU A 1 100 ? -7.261 -16.687 -11.163 1.00 88.19 100 GLU A CA 1
ATOM 740 C C . GLU A 1 100 ? -7.639 -16.030 -12.499 1.00 88.19 100 GLU A C 1
ATOM 742 O O . GLU A 1 100 ? -8.663 -16.351 -13.097 1.00 88.19 100 GLU A O 1
ATOM 747 N N . GLY A 1 101 ? -6.793 -15.112 -12.974 1.00 88.31 101 GLY A N 1
ATOM 748 C CA . GLY A 1 101 ? -7.024 -14.361 -14.213 1.00 88.31 101 GLY A CA 1
ATOM 749 C C . GLY A 1 101 ? -7.694 -12.997 -14.026 1.00 88.31 101 GLY A C 1
ATOM 750 O O . GLY A 1 101 ? -7.772 -12.244 -14.997 1.00 88.31 101 GLY A O 1
ATOM 751 N N . ASP A 1 102 ? -8.107 -12.640 -12.806 1.00 91.56 102 ASP A N 1
ATOM 752 C CA . ASP A 1 102 ? -8.677 -11.321 -12.532 1.00 91.56 102 ASP A CA 1
ATOM 753 C C . ASP A 1 102 ? -7.678 -10.193 -12.821 1.00 91.56 102 ASP A C 1
ATOM 755 O O . ASP A 1 102 ? -6.520 -10.198 -12.385 1.00 91.56 102 ASP A O 1
ATOM 759 N N . ALA A 1 103 ? -8.154 -9.174 -13.537 1.00 92.12 103 ALA A N 1
ATOM 760 C CA . ALA A 1 103 ? -7.410 -7.943 -13.734 1.00 92.12 103 ALA A CA 1
ATOM 761 C C . ALA A 1 103 ? -7.521 -7.077 -12.473 1.00 92.12 103 ALA A C 1
ATOM 763 O O . ALA A 1 103 ? -8.603 -6.613 -12.116 1.00 92.12 103 ALA A O 1
ATOM 764 N N . ILE A 1 104 ? -6.388 -6.843 -11.811 1.00 90.38 104 ILE A N 1
ATOM 765 C CA . ILE A 1 104 ? -6.319 -6.051 -10.580 1.00 90.38 104 ILE A CA 1
ATOM 766 C C . ILE A 1 104 ? -5.525 -4.761 -10.781 1.00 90.38 104 ILE A C 1
ATOM 768 O O . ILE A 1 104 ? -4.550 -4.714 -11.535 1.00 90.38 104 ILE A O 1
ATOM 772 N N . GLU A 1 105 ? -5.904 -3.716 -10.047 1.00 90.75 105 GLU A N 1
ATOM 773 C CA . GLU A 1 105 ? -5.158 -2.461 -9.990 1.00 90.75 105 GLU A CA 1
ATOM 774 C C . GLU A 1 105 ? -4.311 -2.405 -8.711 1.00 90.75 105 GLU A C 1
ATOM 776 O O . GLU A 1 105 ? -4.803 -2.616 -7.601 1.00 90.75 105 GLU A O 1
ATOM 781 N N . VAL A 1 106 ? -3.010 -2.132 -8.853 1.00 91.31 106 VAL A N 1
ATOM 782 C CA . VAL A 1 106 ? -2.060 -2.141 -7.731 1.00 91.31 106 VAL A CA 1
ATOM 783 C C . VAL A 1 106 ? -1.464 -0.755 -7.534 1.00 91.31 106 VAL A C 1
ATOM 785 O O . VAL A 1 106 ? -0.729 -0.245 -8.378 1.00 91.31 106 VAL A O 1
ATOM 788 N N . VAL A 1 107 ? -1.710 -0.172 -6.361 1.00 91.81 107 VAL A N 1
ATOM 789 C CA . VAL A 1 107 ? -1.141 1.120 -5.961 1.00 91.81 107 VAL A CA 1
ATOM 790 C C . VAL A 1 107 ? -0.103 0.912 -4.865 1.00 91.81 107 VAL A C 1
ATOM 792 O O . VAL A 1 107 ? -0.376 0.332 -3.816 1.00 91.81 107 VAL A O 1
ATOM 795 N N . GLY A 1 108 ? 1.104 1.434 -5.080 1.00 91.38 108 GLY A N 1
ATOM 796 C CA . GLY A 1 108 ? 2.208 1.303 -4.136 1.00 91.38 108 GLY A CA 1
ATOM 797 C C . GLY A 1 108 ? 3.122 2.520 -4.123 1.00 91.38 108 GLY A C 1
ATOM 798 O O . GLY A 1 108 ? 3.199 3.290 -5.079 1.00 91.38 108 GLY A O 1
ATOM 799 N N . LYS A 1 109 ? 3.854 2.695 -3.020 1.00 93.44 109 LYS A N 1
ATOM 800 C CA . LYS A 1 109 ? 4.913 3.705 -2.948 1.00 93.44 109 LYS A CA 1
ATOM 801 C C . LYS A 1 109 ? 6.160 3.158 -3.637 1.00 93.44 109 LYS A C 1
ATOM 803 O O . LYS A 1 109 ? 6.731 2.169 -3.183 1.00 93.44 109 LYS A O 1
ATOM 808 N N . SER A 1 110 ? 6.589 3.805 -4.716 1.00 94.81 110 SER A N 1
ATOM 809 C CA . SER A 1 110 ? 7.806 3.416 -5.428 1.00 94.81 110 SER A CA 1
ATOM 810 C C . SER A 1 110 ? 9.063 3.641 -4.576 1.00 94.81 110 SER A C 1
ATOM 812 O O . SER A 1 110 ? 9.083 4.437 -3.630 1.00 94.81 110 SER A O 1
ATOM 814 N N . LYS A 1 111 ? 10.145 2.926 -4.908 1.00 95.25 111 LYS A N 1
ATOM 815 C CA . LYS A 1 111 ? 11.436 3.087 -4.232 1.00 95.25 111 LYS A CA 1
ATOM 816 C C . LYS A 1 111 ? 11.991 4.486 -4.511 1.00 95.25 111 LYS A C 1
ATOM 818 O O . LYS A 1 111 ? 12.351 4.804 -5.645 1.00 95.25 111 LYS A O 1
ATOM 823 N N . GLY A 1 112 ? 12.102 5.298 -3.462 1.00 94.56 112 GLY A N 1
ATOM 824 C CA . GLY A 1 112 ? 12.735 6.610 -3.540 1.00 94.56 112 GLY A CA 1
ATOM 825 C C . GLY A 1 112 ? 14.194 6.494 -3.986 1.00 94.56 112 GLY A C 1
ATOM 826 O O . GLY A 1 112 ? 14.925 5.620 -3.520 1.00 94.56 112 GLY A O 1
ATOM 827 N N . ARG A 1 113 ? 14.618 7.377 -4.895 1.00 95.25 113 ARG A N 1
ATOM 828 C CA . ARG A 1 113 ? 15.999 7.425 -5.406 1.00 95.25 113 ARG A CA 1
ATOM 829 C C . ARG A 1 113 ? 16.804 8.615 -4.857 1.00 95.25 113 ARG A C 1
ATOM 831 O O . ARG A 1 113 ? 17.935 8.796 -5.282 1.00 95.25 113 ARG A O 1
ATOM 838 N N . GLY A 1 114 ? 16.265 9.410 -3.931 1.00 95.50 114 GLY A N 1
ATOM 839 C CA . GLY A 1 114 ? 16.917 10.631 -3.427 1.00 95.50 114 GLY A CA 1
ATOM 840 C C . GLY A 1 114 ? 16.939 11.770 -4.456 1.00 95.50 114 GLY A C 1
ATOM 841 O O . GLY A 1 114 ? 16.183 11.736 -5.428 1.00 95.50 114 GLY A O 1
ATOM 842 N N . PHE A 1 115 ? 17.799 12.773 -4.248 1.00 96.31 115 PHE A N 1
ATOM 843 C CA . PHE A 1 115 ? 18.020 13.837 -5.233 1.00 96.31 115 PHE A CA 1
ATOM 844 C C . PHE A 1 115 ? 18.670 13.248 -6.494 1.00 96.31 115 PHE A C 1
ATOM 846 O O . PHE A 1 115 ? 19.645 12.502 -6.411 1.00 96.31 115 PHE A O 1
ATOM 853 N N . GLN A 1 116 ? 18.099 13.534 -7.664 1.00 95.88 116 GLN A N 1
ATOM 854 C CA . GLN A 1 116 ? 18.548 13.002 -8.951 1.00 95.88 116 GLN A CA 1
ATOM 855 C C . GLN A 1 116 ? 18.672 14.141 -9.960 1.00 95.88 116 GLN A C 1
ATOM 857 O O . GLN A 1 116 ? 17.786 14.993 -10.034 1.00 95.88 116 GLN A O 1
ATOM 862 N N . GLY A 1 117 ? 19.751 14.129 -10.747 1.00 95.25 117 GLY A N 1
ATOM 863 C CA . GLY A 1 117 ? 19.945 15.072 -11.849 1.00 95.25 117 GLY A CA 1
ATOM 864 C C . GLY A 1 117 ? 18.913 14.893 -12.970 1.00 95.25 117 GLY A C 1
ATOM 865 O O . GLY A 1 117 ? 18.226 13.870 -13.054 1.00 95.25 117 GLY A O 1
ATOM 866 N N . THR A 1 118 ? 18.826 15.881 -13.861 1.00 95.94 118 THR A N 1
ATOM 867 C CA . THR A 1 118 ? 17.823 15.949 -14.941 1.00 95.94 118 THR A CA 1
ATOM 868 C C . THR A 1 118 ? 17.905 14.775 -15.914 1.00 95.94 118 THR A C 1
ATOM 870 O O . THR A 1 118 ? 16.872 14.234 -16.296 1.00 95.94 118 THR A O 1
ATOM 873 N N . ILE A 1 119 ? 19.112 14.300 -16.224 1.00 95.19 119 ILE A N 1
ATOM 874 C CA . ILE A 1 119 ? 19.332 13.127 -17.083 1.00 95.19 119 ILE A CA 1
ATOM 875 C C . ILE A 1 119 ? 18.642 11.885 -16.500 1.00 95.19 119 ILE A C 1
ATOM 877 O O . ILE A 1 119 ? 17.890 11.204 -17.185 1.00 95.19 119 ILE A O 1
ATOM 881 N N . LYS A 1 120 ? 18.827 11.601 -15.206 1.00 94.12 1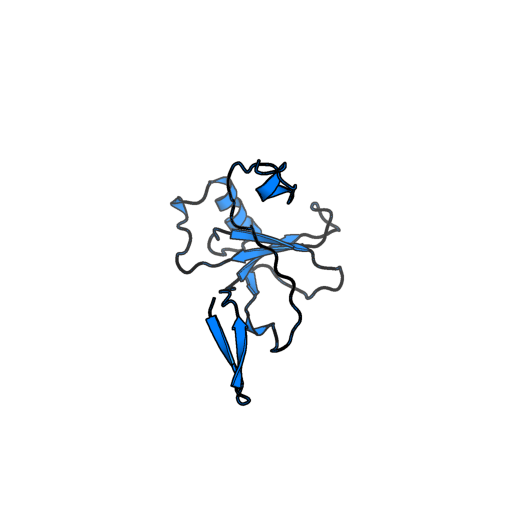20 LYS A N 1
ATOM 882 C CA . LYS A 1 120 ? 18.266 10.395 -14.575 1.00 94.12 120 LYS A CA 1
ATOM 883 C C . LYS A 1 120 ? 16.788 10.526 -14.201 1.00 94.12 120 LYS A C 1
ATOM 885 O O . LYS A 1 120 ? 16.101 9.512 -14.117 1.00 94.12 120 LYS A O 1
ATOM 890 N N . ARG A 1 121 ? 16.298 11.741 -13.935 1.00 95.81 121 ARG A N 1
ATOM 891 C CA . ARG A 1 121 ? 14.897 11.984 -13.548 1.00 95.81 121 ARG A CA 1
ATOM 892 C C . ARG A 1 121 ? 13.967 12.178 -14.746 1.00 95.81 121 ARG A C 1
ATOM 894 O O . ARG A 1 121 ? 12.813 11.773 -14.674 1.00 95.81 121 ARG A O 1
ATOM 901 N N . HIS A 1 122 ? 14.462 12.812 -15.804 1.00 95.94 122 HIS A N 1
ATOM 902 C CA . HIS A 1 122 ? 13.668 13.256 -16.950 1.00 95.94 122 HIS A CA 1
ATOM 903 C C . HIS A 1 122 ? 14.202 12.742 -18.290 1.00 95.94 122 HIS A C 1
ATOM 905 O O . HIS A 1 122 ? 13.697 13.152 -19.327 1.00 95.94 122 HIS A O 1
ATOM 911 N N . HIS A 1 123 ? 15.202 11.853 -18.280 1.00 94.94 123 HIS A N 1
ATOM 912 C CA . HIS A 1 123 ? 15.782 11.257 -19.489 1.00 94.94 123 HIS A CA 1
ATOM 913 C C . HIS A 1 123 ? 16.359 12.285 -20.476 1.00 94.94 123 HIS A C 1
ATOM 915 O O . HIS A 1 123 ? 16.331 12.073 -21.684 1.00 94.94 123 HIS A O 1
ATOM 921 N N . PHE A 1 124 ? 16.890 13.405 -19.978 1.00 96.81 124 PHE A N 1
ATOM 922 C CA . PHE A 1 124 ? 17.549 14.395 -20.835 1.00 96.81 124 PHE A CA 1
ATOM 923 C C . PHE A 1 124 ? 18.844 13.831 -21.425 1.00 96.81 124 PHE A C 1
ATOM 925 O O . PHE A 1 124 ? 19.568 13.095 -20.754 1.00 96.81 124 PHE A O 1
ATOM 932 N N . SER A 1 125 ? 19.162 14.219 -22.658 1.00 93.06 125 SER A N 1
ATOM 933 C CA . SER A 1 125 ? 20.449 13.905 -23.279 1.00 93.06 125 SER A CA 1
ATOM 934 C C . SER A 1 125 ? 21.577 14.716 -22.640 1.00 93.06 125 SER A C 1
ATOM 936 O O . SER A 1 125 ? 21.375 15.850 -22.199 1.00 93.06 125 SER A O 1
ATOM 938 N N . ARG A 1 126 ? 22.783 14.142 -22.604 1.00 89.75 126 ARG A N 1
ATOM 939 C CA . ARG A 1 126 ? 24.006 14.901 -22.310 1.00 89.75 126 ARG A C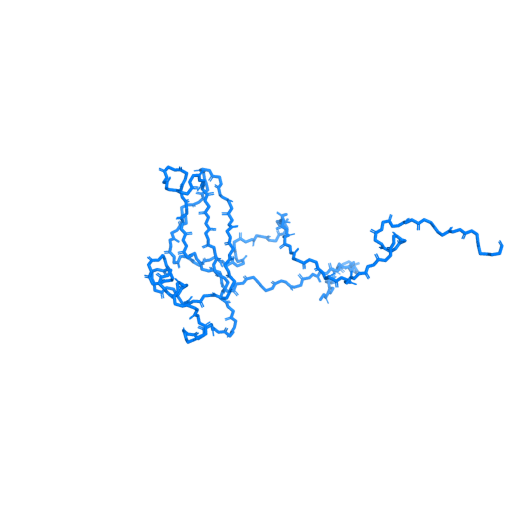A 1
ATOM 940 C C . ARG A 1 126 ? 24.526 15.577 -23.580 1.00 89.75 126 ARG A C 1
ATOM 942 O O . ARG A 1 126 ? 24.196 15.145 -24.683 1.00 89.75 126 ARG A O 1
ATOM 949 N N . GLY A 1 127 ? 25.340 16.617 -23.410 1.00 90.50 127 GLY A N 1
ATOM 950 C CA . GLY A 1 127 ? 26.112 17.192 -24.512 1.00 90.50 127 GLY A CA 1
ATOM 951 C C . GLY A 1 127 ? 27.118 16.188 -25.099 1.00 90.50 127 GLY A C 1
ATOM 952 O O . GLY A 1 127 ? 27.323 15.122 -24.506 1.00 90.50 127 GLY A O 1
ATOM 953 N N . PRO A 1 128 ? 27.724 16.512 -26.255 1.00 89.94 128 PRO A N 1
ATOM 954 C CA . PRO A 1 128 ? 28.753 15.676 -26.863 1.00 89.94 128 PRO A CA 1
ATOM 955 C C . PRO A 1 128 ? 29.883 15.395 -25.866 1.00 89.94 128 PRO A C 1
ATOM 957 O O . PRO A 1 128 ? 30.268 16.252 -25.068 1.00 89.94 128 PRO A O 1
ATOM 960 N N . GLU A 1 129 ? 30.358 14.152 -25.874 1.00 86.62 129 GLU A N 1
ATOM 961 C CA . GLU A 1 129 ? 31.541 13.750 -25.126 1.00 86.62 129 GLU A CA 1
ATOM 962 C C . GLU A 1 129 ? 32.711 13.861 -26.109 1.00 86.62 129 GLU A C 1
ATOM 964 O O . GLU A 1 129 ? 32.845 13.013 -26.989 1.00 86.62 129 GLU A O 1
ATOM 969 N N . SER A 1 130 ? 33.486 14.944 -25.966 1.00 77.25 130 SER A N 1
ATOM 970 C CA . SER A 1 130 ? 34.444 15.552 -26.920 1.00 77.25 130 SER A CA 1
ATOM 971 C C . SER A 1 130 ? 33.846 16.364 -28.070 1.00 77.25 130 SER A C 1
ATOM 973 O O . SER A 1 130 ? 32.841 15.929 -28.672 1.00 77.25 130 SER A O 1
#

pLDDT: mean 85.87, std 8.79, range [54.44, 96.81]

Sequence (130 aa):
MTQLFSPDGTVTPVTVIKAGPCVVVQKKSAAGRDGYDAVQLGLVEDRPVKPKNVTKPMRGHFEKTGAGTPPTRVLKEIRVDANGAEVNVGDKVLVDQFAEGDAIEVVGKSKGRGFQGTIKRHHFSRGPES

Secondary structure (DSSP, 8-state):
-EEEE-TTS-EEEE-------EEEEEEE-TTTTSSS-EEEEEE--SSPPPGGGS-HHHHHHHHHTSTTPPPPSEEEEEE--TT---PPTTPEE-GGGSPTT-------------S--HHHHH-PPPPP--

Foldseek 3Di:
DDWDADPVRDIDDDDDDDFDQKFFQAFDDCVDPVNATKTKIAHQDPDFDDPVNDDPVQNVSCVPRQVVPGDGPDIDIDGDPPPDDPDDRGDTDDPVVDDPPDDDDDDDDDDDPPDDDCCVPPVDDDDDPD

Radius of gyration: 21.12 Å; chains: 1; bounding box: 60×44×51 Å